Protein AF-A0A816J6S8-F1 (afdb_monomer)

Sequence (59 aa):
MNVRDDNVNRTGKTLTNVDHNSLFRKGEVGGWKNYLTPEMENKIDMIIDEELKGSGLTF

Nearest PDB structures (foldseek):
  8k9y-assembly2_B  TM=8.732E-01  e=3.812E-03  Arabidopsis thaliana
  5mex-assembly1_A  TM=8.774E-01  e=1.369E-02  Arabidopsis thaliana
  1aqy-assembly1_A  TM=8.548E-01  e=5.885E-01  Mus musculus
  1cjm-assembly1_A  TM=8.431E-01  e=1.451E+00  Homo sapiens

Radius of gyration: 17.07 Å; Cα contacts (8 Å, |Δi|>4): 22; chains: 1; bounding box: 30×20×41 Å

Organism: Brassica napus (NCBI:txid3708)

Secondary structure (DSSP, 8-state):
--TT-HHHHHSSB-TT--BGGGT-----TTGGGGT--HHHHHHHHHHHHHHHTTS----

pLDDT: mean 88.16, std 12.47, range [44.19, 98.12]

Structure (mmCIF, N/CA/C/O backbone):
data_AF-A0A816J6S8-F1
#
_entry.id   AF-A0A816J6S8-F1
#
loop_
_atom_site.group_PDB
_atom_site.id
_atom_site.type_symbol
_atom_site.label_atom_id
_atom_site.label_alt_id
_atom_site.label_comp_id
_atom_site.label_asym_id
_atom_site.label_entity_id
_atom_site.label_seq_id
_atom_site.pdbx_PDB_ins_code
_atom_site.Cartn_x
_atom_site.Cartn_y
_atom_site.Cartn_z
_atom_site.occupancy
_atom_site.B_iso_or_equiv
_atom_site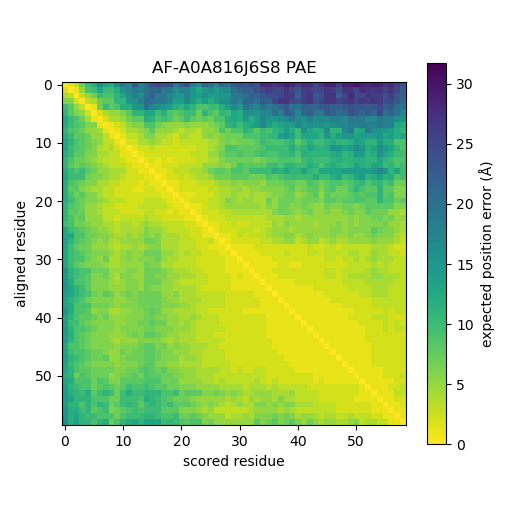.auth_seq_id
_atom_site.auth_comp_id
_atom_site.auth_asym_id
_atom_site.auth_atom_id
_atom_site.pdbx_PDB_model_num
ATOM 1 N N . MET A 1 1 ? -5.986 -3.758 -24.078 1.00 44.19 1 MET A N 1
ATOM 2 C CA . MET A 1 1 ? -4.699 -4.091 -23.430 1.00 44.19 1 MET A CA 1
ATOM 3 C C . MET A 1 1 ? -4.960 -5.177 -22.402 1.00 44.19 1 MET A C 1
ATOM 5 O O . MET A 1 1 ? -5.841 -4.999 -21.573 1.00 44.19 1 MET A O 1
ATOM 9 N N . ASN A 1 2 ? -4.280 -6.318 -22.506 1.00 44.22 2 ASN A N 1
ATOM 10 C CA . ASN A 1 2 ? -4.366 -7.401 -21.527 1.00 44.22 2 ASN A CA 1
ATOM 11 C C . ASN A 1 2 ? -3.284 -7.151 -20.465 1.00 44.22 2 ASN A C 1
ATOM 13 O O . ASN A 1 2 ? -2.105 -7.238 -20.779 1.00 44.22 2 ASN A O 1
ATOM 17 N N . VAL A 1 3 ? -3.668 -6.790 -19.239 1.00 58.47 3 VAL A N 1
ATOM 18 C CA . VAL A 1 3 ? -2.733 -6.370 -18.167 1.00 58.47 3 VAL A CA 1
ATOM 19 C C . VAL A 1 3 ? -2.066 -7.567 -17.464 1.00 58.47 3 VAL A C 1
ATOM 21 O O . VAL A 1 3 ? -1.391 -7.401 -16.460 1.00 58.47 3 VAL A O 1
ATOM 24 N N . ARG A 1 4 ? -2.285 -8.790 -17.958 1.00 62.50 4 ARG A N 1
ATOM 25 C CA . ARG A 1 4 ? -1.969 -10.039 -17.244 1.00 62.50 4 ARG A CA 1
ATOM 26 C C . ARG A 1 4 ? -0.575 -10.610 -17.499 1.00 62.50 4 ARG A C 1
ATOM 28 O O . ARG A 1 4 ? -0.268 -11.655 -16.942 1.00 62.50 4 ARG A O 1
ATOM 35 N N . ASP A 1 5 ? 0.231 -9.984 -18.350 1.00 66.38 5 ASP A N 1
ATOM 36 C CA . ASP A 1 5 ? 1.573 -10.483 -18.655 1.00 66.38 5 ASP A CA 1
ATOM 37 C C . ASP A 1 5 ? 2.639 -9.487 -18.178 1.00 66.38 5 ASP A C 1
ATOM 39 O O . ASP A 1 5 ? 2.890 -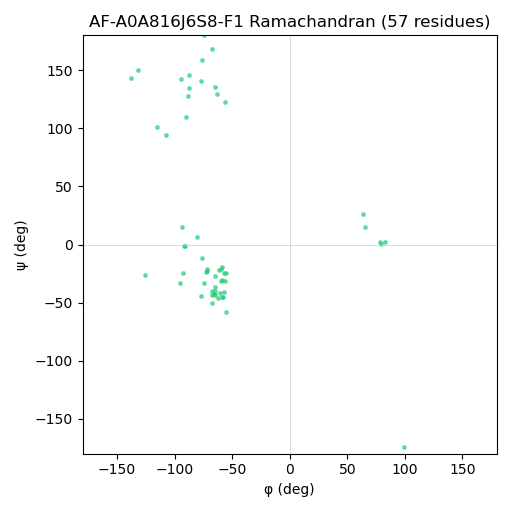8.441 -18.788 1.00 66.38 5 ASP A O 1
ATOM 43 N N . ASP A 1 6 ? 3.221 -9.819 -17.025 1.00 67.56 6 ASP A N 1
ATOM 44 C CA . ASP A 1 6 ? 4.197 -9.006 -16.300 1.00 67.56 6 ASP A CA 1
ATOM 45 C C . ASP A 1 6 ? 5.454 -8.715 -17.117 1.00 67.56 6 ASP A C 1
ATOM 47 O O . ASP A 1 6 ? 6.052 -7.650 -16.960 1.00 67.56 6 ASP A O 1
ATOM 51 N N . ASN A 1 7 ? 5.863 -9.631 -17.999 1.00 68.00 7 ASN A N 1
ATOM 52 C CA . ASN A 1 7 ? 7.080 -9.450 -18.782 1.00 68.00 7 ASN A CA 1
ATOM 53 C C . ASN A 1 7 ? 6.852 -8.463 -19.929 1.00 68.00 7 ASN A C 1
ATOM 55 O O . ASN A 1 7 ? 7.655 -7.547 -20.108 1.00 68.00 7 ASN A O 1
ATOM 59 N N . VAL A 1 8 ? 5.738 -8.578 -20.659 1.00 72.06 8 VAL A N 1
ATOM 60 C CA . VAL A 1 8 ? 5.455 -7.684 -21.804 1.00 72.06 8 VAL A CA 1
ATOM 61 C C . VAL A 1 8 ? 5.268 -6.241 -21.350 1.00 72.06 8 VAL A C 1
ATOM 63 O O . VAL A 1 8 ? 5.728 -5.324 -22.026 1.00 72.06 8 VAL A O 1
ATOM 66 N N . ASN A 1 9 ? 4.647 -6.035 -20.186 1.00 77.75 9 ASN A N 1
ATOM 67 C CA . ASN A 1 9 ? 4.422 -4.696 -19.641 1.00 77.75 9 ASN A CA 1
ATOM 68 C C . ASN A 1 9 ? 5.710 -4.039 -19.128 1.00 77.75 9 ASN A C 1
ATOM 70 O O . ASN A 1 9 ? 5.786 -2.822 -19.061 1.00 77.75 9 ASN A O 1
ATOM 74 N N . ARG A 1 10 ? 6.734 -4.820 -18.780 1.00 81.56 10 ARG A N 1
ATOM 75 C CA . ARG A 1 10 ? 7.995 -4.326 -18.205 1.00 81.56 10 ARG A CA 1
ATOM 76 C C . ARG A 1 10 ? 9.083 -4.058 -19.233 1.00 81.56 10 ARG A C 1
ATOM 78 O O . ARG A 1 10 ? 9.974 -3.240 -19.009 1.00 81.56 10 ARG A O 1
ATOM 85 N N . THR A 1 11 ? 9.009 -4.725 -20.375 1.00 85.06 11 THR A N 1
ATOM 86 C CA . THR A 1 11 ? 9.986 -4.573 -21.454 1.00 85.06 11 THR A CA 1
ATOM 87 C C . THR A 1 11 ? 9.627 -3.440 -22.409 1.00 85.06 11 THR A C 1
ATOM 89 O O . THR A 1 11 ? 8.457 -3.224 -22.716 1.00 85.06 11 THR A O 1
ATOM 92 N N . GLY A 1 12 ? 10.642 -2.752 -22.937 1.00 87.56 12 GLY A N 1
ATOM 93 C CA . GLY A 1 12 ? 10.483 -1.702 -23.945 1.00 87.56 12 GLY A CA 1
ATOM 94 C C . GLY A 1 12 ? 10.511 -0.285 -23.375 1.00 87.56 12 GLY A C 1
ATOM 95 O O . GLY A 1 12 ? 10.784 -0.066 -22.192 1.00 87.56 12 GLY A O 1
ATOM 96 N N . LYS A 1 13 ? 10.253 0.685 -24.255 1.00 90.31 13 LYS A N 1
ATOM 97 C CA . LYS A 1 13 ? 10.249 2.111 -23.933 1.00 90.31 13 LYS A CA 1
ATOM 98 C C . LYS A 1 13 ? 9.002 2.790 -24.473 1.00 90.31 13 LYS A C 1
ATOM 100 O O . LYS A 1 13 ? 8.484 2.403 -25.521 1.00 90.31 13 LYS A O 1
ATOM 105 N N . THR A 1 14 ? 8.568 3.838 -23.784 1.00 88.56 14 THR A N 1
ATOM 106 C CA . THR A 1 14 ? 7.504 4.719 -24.266 1.00 88.56 14 THR A CA 1
ATOM 107 C C . THR A 1 14 ? 7.958 5.507 -25.499 1.00 88.56 14 THR A C 1
ATOM 109 O O . THR A 1 14 ? 9.151 5.619 -25.791 1.00 88.56 14 THR A O 1
ATOM 112 N N . LEU A 1 15 ? 7.007 6.157 -26.177 1.00 89.94 15 LEU A N 1
ATOM 113 C CA . LEU A 1 15 ? 7.293 7.116 -27.255 1.00 89.94 15 LEU A CA 1
ATOM 114 C C . LEU A 1 15 ? 8.203 8.274 -26.806 1.00 89.94 15 LEU A C 1
ATOM 116 O O . LEU A 1 15 ? 8.901 8.866 -27.622 1.00 89.94 15 LEU A O 1
ATOM 120 N N . THR A 1 16 ? 8.216 8.579 -25.507 1.00 93.44 16 THR A N 1
ATOM 121 C CA . THR A 1 16 ? 9.074 9.595 -24.882 1.00 93.44 16 THR A CA 1
ATOM 122 C C . THR A 1 16 ? 10.388 9.020 -24.336 1.00 93.44 16 THR A C 1
ATOM 124 O O . THR A 1 16 ? 11.074 9.692 -23.571 1.00 93.44 16 THR A O 1
ATOM 127 N N . ASN A 1 17 ? 10.762 7.798 -24.738 1.00 90.81 17 ASN A N 1
ATOM 128 C CA . ASN A 1 17 ? 12.005 7.110 -24.365 1.00 90.81 17 ASN A CA 1
ATOM 129 C C . ASN A 1 17 ? 12.140 6.796 -22.859 1.00 90.81 17 ASN A C 1
ATOM 131 O O . ASN A 1 17 ? 13.251 6.661 -22.346 1.00 90.81 17 ASN A O 1
ATOM 135 N N . VAL A 1 18 ? 11.018 6.647 -22.153 1.00 90.81 18 VAL A N 1
ATOM 136 C CA . VAL A 1 18 ? 10.986 6.206 -20.751 1.00 90.81 18 VAL A CA 1
ATOM 137 C C . VAL A 1 18 ? 10.930 4.681 -20.710 1.00 90.81 18 VAL A C 1
ATOM 139 O O . VAL A 1 18 ? 10.068 4.083 -21.352 1.00 90.81 18 VAL A O 1
ATOM 142 N N . ASP A 1 19 ? 11.827 4.041 -19.959 1.00 90.88 19 ASP A N 1
ATOM 143 C CA . ASP A 1 19 ? 11.812 2.587 -19.777 1.00 90.88 19 ASP A CA 1
ATOM 144 C C . ASP A 1 19 ? 10.536 2.132 -19.067 1.00 90.88 19 ASP A C 1
ATOM 146 O O . ASP A 1 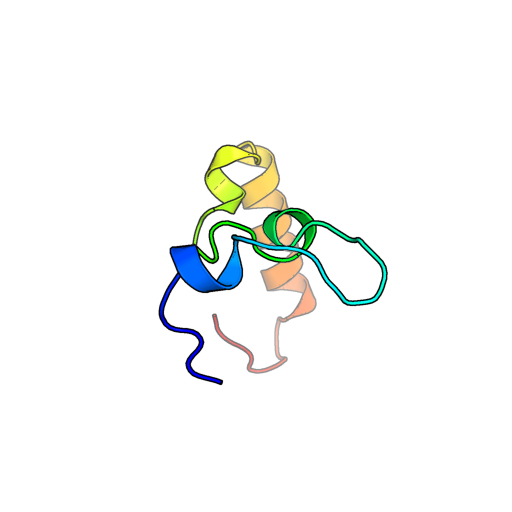19 ? 10.199 2.637 -17.993 1.00 90.88 19 ASP A O 1
ATOM 150 N N . HIS A 1 20 ? 9.842 1.137 -19.621 1.00 89.81 20 HIS A N 1
ATOM 151 C CA . HIS A 1 20 ? 8.599 0.630 -19.036 1.00 89.81 20 HIS A CA 1
ATOM 152 C C . HIS A 1 20 ? 8.782 0.097 -17.606 1.00 89.81 20 HIS A C 1
ATOM 154 O O . HIS A 1 20 ? 7.902 0.268 -16.766 1.00 89.81 20 HIS A O 1
ATOM 160 N N . ASN A 1 21 ? 9.957 -0.441 -17.273 1.00 86.94 21 ASN A N 1
ATOM 161 C CA . ASN A 1 21 ? 10.307 -0.848 -15.908 1.00 86.94 21 ASN A CA 1
ATOM 162 C C . ASN A 1 21 ? 10.161 0.266 -14.856 1.00 86.94 21 ASN A C 1
ATOM 164 O O . ASN A 1 21 ? 9.956 -0.035 -13.682 1.00 86.94 21 ASN A O 1
ATOM 168 N N . SER A 1 22 ? 10.244 1.540 -15.254 1.00 87.62 22 SER A N 1
ATOM 169 C CA . SER A 1 22 ? 10.000 2.669 -14.345 1.00 87.62 22 SER A CA 1
ATOM 170 C C . SER A 1 22 ? 8.517 2.854 -13.996 1.00 87.62 22 SER A C 1
ATOM 172 O O . SER A 1 22 ? 8.200 3.404 -12.945 1.00 87.62 22 SER A O 1
ATOM 174 N N . LEU A 1 23 ? 7.612 2.365 -14.848 1.00 87.44 23 LEU A N 1
ATOM 175 C CA . LEU A 1 23 ? 6.162 2.469 -14.681 1.00 87.44 23 LEU A CA 1
ATOM 176 C C . LEU A 1 23 ? 5.571 1.215 -14.018 1.00 87.44 23 LEU A C 1
ATOM 178 O O . LEU A 1 23 ? 4.621 1.314 -13.244 1.00 87.44 23 LEU A O 1
ATOM 182 N N . PHE A 1 24 ? 6.144 0.036 -14.280 1.00 87.44 24 PHE A N 1
ATOM 183 C CA . PHE A 1 24 ? 5.600 -1.250 -13.831 1.00 87.44 24 PHE A CA 1
ATOM 184 C C . PHE A 1 24 ? 6.420 -1.881 -12.687 1.00 87.44 24 PHE A C 1
ATOM 186 O O . PHE A 1 24 ? 7.377 -2.639 -12.890 1.00 87.44 24 PHE A O 1
ATOM 193 N N . ARG A 1 25 ? 5.996 -1.616 -11.440 1.00 86.62 25 ARG A N 1
ATOM 194 C CA . ARG A 1 25 ? 6.453 -2.342 -10.232 1.00 86.62 25 ARG A CA 1
ATOM 195 C C . ARG A 1 25 ? 5.824 -3.741 -10.141 1.00 86.62 25 ARG A C 1
ATOM 197 O O . ARG A 1 25 ? 5.092 -4.151 -11.027 1.00 86.62 25 ARG A O 1
ATOM 204 N N . LYS A 1 26 ? 6.156 -4.512 -9.091 1.00 85.75 26 LYS A N 1
ATOM 205 C CA . LYS A 1 26 ? 5.741 -5.925 -8.952 1.00 85.75 26 LYS A CA 1
ATOM 206 C C . LYS A 1 26 ? 4.223 -6.147 -8.937 1.00 85.75 26 LYS A C 1
ATOM 208 O O . LYS A 1 26 ? 3.806 -7.255 -9.209 1.00 85.75 26 LYS A O 1
ATOM 213 N N . GLY A 1 27 ? 3.421 -5.129 -8.613 1.00 85.94 27 GLY A N 1
ATOM 214 C CA . GLY A 1 27 ? 1.958 -5.263 -8.590 1.00 85.94 27 GLY A CA 1
ATOM 215 C C . GLY A 1 27 ? 1.429 -6.224 -7.516 1.00 85.94 27 GLY A C 1
ATOM 216 O O . GLY A 1 27 ? 0.279 -6.637 -7.580 1.00 85.94 27 GLY A O 1
ATOM 217 N N . GLU A 1 28 ? 2.257 -6.586 -6.536 1.00 89.62 28 GLU A N 1
ATOM 218 C CA . GLU A 1 28 ? 1.931 -7.562 -5.496 1.00 89.62 28 GLU A CA 1
ATOM 219 C C . GLU A 1 28 ? 1.235 -6.901 -4.299 1.00 89.62 28 GLU A C 1
ATOM 221 O O . GLU A 1 28 ? 1.703 -5.886 -3.766 1.00 89.62 28 GLU A O 1
ATOM 226 N N . VAL A 1 29 ? 0.161 -7.529 -3.815 1.00 92.44 29 VAL A N 1
ATOM 227 C CA . VAL A 1 29 ? -0.427 -7.208 -2.507 1.00 92.44 29 VAL A CA 1
ATOM 228 C C . VAL A 1 29 ? 0.583 -7.561 -1.411 1.00 92.44 29 VAL A C 1
ATOM 230 O O . VAL A 1 29 ? 1.220 -8.610 -1.455 1.00 92.44 29 VAL A O 1
ATOM 233 N N . GLY A 1 30 ? 0.750 -6.675 -0.427 1.00 93.56 30 GLY A N 1
ATOM 234 C CA . GLY A 1 30 ? 1.690 -6.883 0.681 1.00 93.56 30 GLY A CA 1
ATOM 235 C C . GLY A 1 30 ? 3.145 -6.505 0.381 1.00 93.56 30 GLY A C 1
ATOM 236 O O . GLY A 1 30 ? 3.995 -6.633 1.258 1.00 93.56 30 GLY A O 1
ATOM 237 N N . GLY A 1 31 ? 3.457 -5.976 -0.810 1.00 94.19 31 GLY A N 1
ATOM 238 C CA . GLY A 1 31 ? 4.823 -5.573 -1.170 1.00 94.19 31 GLY A CA 1
ATOM 239 C C . GLY A 1 31 ? 5.450 -4.512 -0.250 1.00 94.19 31 GLY A C 1
ATOM 240 O O . GLY A 1 31 ? 6.674 -4.3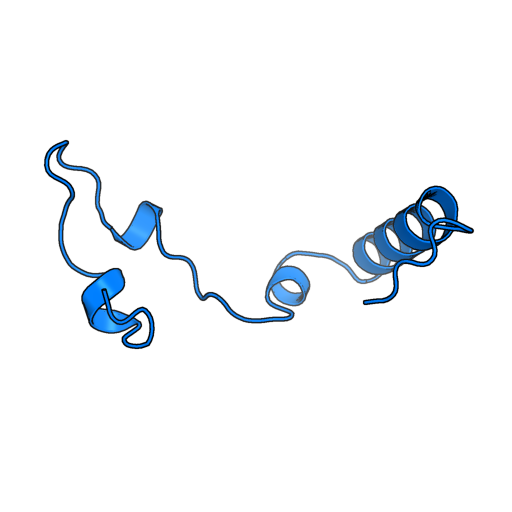90 -0.211 1.00 94.19 31 GLY A O 1
ATOM 241 N N . TRP A 1 32 ? 4.633 -3.773 0.507 1.00 93.69 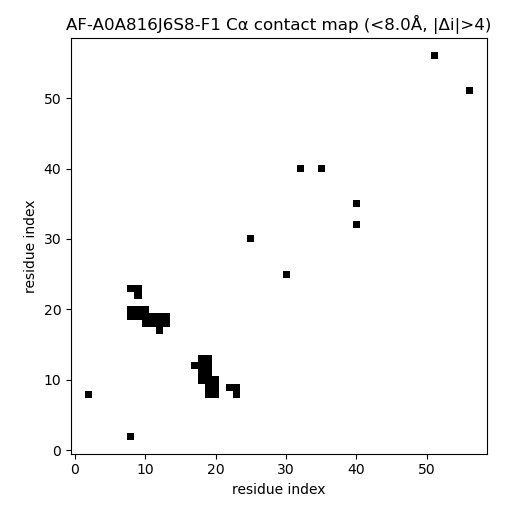32 TRP A N 1
ATOM 242 C CA . TRP A 1 32 ? 5.060 -2.795 1.511 1.00 93.69 32 TRP A CA 1
ATOM 243 C C . TRP A 1 32 ? 5.806 -3.427 2.698 1.00 93.69 32 TRP A C 1
ATOM 245 O O . TRP A 1 32 ? 6.698 -2.782 3.246 1.00 93.69 32 TRP A O 1
ATOM 255 N N . LYS A 1 33 ? 5.549 -4.704 3.028 1.00 94.56 33 LYS A N 1
ATOM 256 C CA . LYS A 1 33 ? 6.231 -5.433 4.119 1.00 94.56 33 LYS A CA 1
ATOM 257 C C . LYS A 1 33 ? 7.740 -5.564 3.914 1.00 94.56 33 LYS A C 1
ATOM 259 O O . LYS A 1 33 ? 8.485 -5.735 4.866 1.00 94.56 33 LYS A O 1
ATOM 264 N N . ASN A 1 34 ? 8.202 -5.456 2.668 1.00 95.38 34 ASN A N 1
ATOM 265 C CA . ASN A 1 34 ? 9.629 -5.483 2.344 1.00 95.38 34 ASN A CA 1
ATOM 266 C C . ASN A 1 34 ? 10.351 -4.164 2.667 1.00 95.38 34 ASN A C 1
ATOM 268 O O . ASN A 1 34 ? 11.575 -4.110 2.576 1.00 95.38 34 ASN A O 1
ATOM 272 N N . TYR A 1 35 ? 9.610 -3.093 2.965 1.00 95.25 35 TYR A N 1
ATOM 273 C CA . TYR A 1 35 ? 10.152 -1.740 3.115 1.00 95.25 35 TYR A CA 1
ATOM 274 C C . TYR A 1 35 ? 9.799 -1.093 4.456 1.00 95.25 35 TYR A C 1
ATOM 276 O O . TYR A 1 35 ? 10.533 -0.218 4.908 1.00 95.25 35 TYR A O 1
ATOM 284 N N . LEU A 1 36 ? 8.687 -1.493 5.075 1.00 97.00 36 LEU A N 1
ATOM 285 C CA . LEU A 1 36 ? 8.238 -0.958 6.356 1.00 97.00 36 LEU A CA 1
ATOM 286 C C . LEU A 1 36 ? 8.730 -1.826 7.513 1.00 97.00 36 LEU A C 1
ATOM 288 O O . LEU A 1 36 ? 8.752 -3.052 7.422 1.00 97.00 36 LEU A O 1
ATOM 292 N N . THR A 1 37 ? 9.101 -1.179 8.617 1.00 97.81 37 THR A N 1
ATOM 293 C CA . THR A 1 37 ? 9.287 -1.883 9.888 1.00 97.81 37 THR A CA 1
ATOM 294 C C . THR A 1 37 ? 7.918 -2.211 10.499 1.00 97.81 37 THR A C 1
ATOM 296 O O . THR A 1 37 ? 6.945 -1.509 10.209 1.00 97.81 37 THR A O 1
ATOM 299 N N . PRO A 1 38 ? 7.828 -3.205 11.401 1.00 97.12 38 PRO A N 1
ATOM 300 C CA . PRO A 1 38 ? 6.577 -3.508 12.102 1.00 97.12 38 PRO A CA 1
ATOM 301 C C . PRO A 1 38 ? 5.997 -2.308 12.866 1.00 97.12 38 PRO A C 1
ATOM 303 O O . PRO A 1 38 ? 4.789 -2.156 12.983 1.00 97.12 38 PRO A O 1
ATOM 306 N N . GLU A 1 39 ? 6.856 -1.419 13.371 1.00 98.06 39 GLU A N 1
ATOM 307 C CA . GLU A 1 39 ? 6.418 -0.182 14.025 1.00 98.06 39 GLU A CA 1
ATOM 308 C C . GLU A 1 39 ? 5.728 0.778 13.040 1.00 98.06 39 GLU A C 1
ATOM 310 O O . GLU A 1 39 ? 4.696 1.361 13.365 1.00 98.06 39 GLU A O 1
ATOM 315 N N . MET A 1 40 ? 6.271 0.927 11.826 1.00 98.12 40 MET A N 1
ATOM 316 C CA . MET A 1 40 ? 5.671 1.768 10.785 1.00 98.12 40 MET A CA 1
ATOM 317 C C . MET A 1 40 ? 4.346 1.196 10.277 1.00 98.12 40 MET A C 1
ATOM 319 O O . MET A 1 40 ? 3.419 1.968 10.054 1.00 98.12 40 MET A O 1
ATOM 323 N N . GLU A 1 41 ? 4.265 -0.129 10.113 1.00 97.00 41 GLU A N 1
ATOM 324 C CA . GLU A 1 41 ? 3.029 -0.857 9.785 1.00 97.00 41 GLU A CA 1
ATOM 325 C C . GLU A 1 41 ? 1.938 -0.537 10.809 1.00 97.00 41 GLU A C 1
AT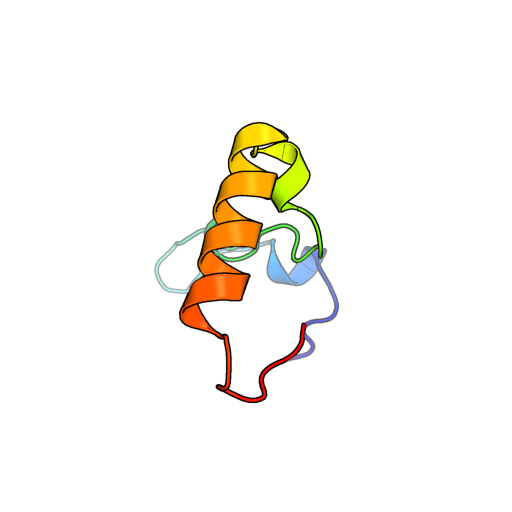OM 327 O O . GLU A 1 41 ? 0.938 0.082 10.456 1.00 97.00 41 GLU A O 1
ATOM 332 N N . ASN A 1 42 ? 2.204 -0.799 12.092 1.00 97.50 42 ASN A N 1
ATOM 333 C CA . ASN A 1 42 ? 1.246 -0.538 13.167 1.00 97.50 42 ASN A CA 1
ATOM 334 C C . ASN A 1 42 ? 0.801 0.930 13.215 1.00 97.50 42 ASN A C 1
ATOM 336 O O . ASN A 1 42 ? -0.371 1.225 13.433 1.00 97.50 42 ASN A O 1
ATOM 340 N N . LYS A 1 43 ? 1.730 1.872 13.015 1.00 98.06 43 LYS A N 1
ATOM 341 C CA . LYS A 1 43 ? 1.398 3.300 13.015 1.00 98.06 43 LYS A CA 1
ATOM 342 C C . LYS A 1 43 ? 0.465 3.671 11.860 1.00 98.06 43 LYS A C 1
ATOM 344 O O . LYS A 1 43 ? -0.419 4.498 12.052 1.00 98.06 43 LYS A O 1
ATOM 349 N N . ILE A 1 44 ? 0.674 3.104 10.673 1.00 97.19 44 ILE A N 1
ATOM 350 C CA . ILE A 1 44 ? -0.198 3.343 9.518 1.00 97.19 44 ILE A CA 1
ATOM 351 C C . ILE A 1 44 ? -1.574 2.725 9.762 1.00 97.19 44 ILE A C 1
ATOM 353 O O . ILE A 1 44 ? -2.566 3.408 9.525 1.00 97.19 44 ILE A O 1
ATOM 357 N N . ASP A 1 45 ? -1.631 1.501 10.290 1.00 96.12 45 ASP A N 1
ATOM 358 C CA . ASP A 1 45 ? -2.893 0.829 10.615 1.00 96.12 45 ASP A CA 1
ATOM 359 C C . ASP A 1 45 ? -3.724 1.664 11.599 1.00 96.12 45 ASP A C 1
ATOM 361 O O . ASP A 1 45 ? -4.899 1.922 11.349 1.00 96.12 45 ASP A O 1
ATOM 365 N N . MET A 1 46 ? -3.093 2.201 12.651 1.00 97.25 46 MET A N 1
ATOM 366 C CA . MET A 1 46 ? -3.761 3.102 13.598 1.00 97.25 46 MET A CA 1
ATOM 367 C C . MET A 1 46 ? -4.326 4.362 12.925 1.00 97.25 46 MET A C 1
ATOM 369 O O . MET A 1 46 ? -5.461 4.739 13.200 1.00 97.25 46 MET A O 1
ATOM 373 N N . ILE A 1 47 ? -3.559 5.010 12.040 1.00 97.06 47 ILE A N 1
ATOM 374 C CA . ILE A 1 47 ? -4.016 6.219 11.331 1.00 97.06 47 ILE A CA 1
ATOM 375 C C . ILE A 1 47 ? -5.199 5.889 10.414 1.00 97.06 47 ILE A C 1
ATOM 377 O O . ILE A 1 47 ? -6.168 6.641 10.367 1.00 97.06 47 ILE A O 1
ATOM 381 N N . ILE A 1 48 ? -5.132 4.776 9.679 1.00 96.44 48 ILE A N 1
ATOM 382 C CA . ILE A 1 48 ? -6.209 4.353 8.777 1.00 96.44 48 ILE A CA 1
ATOM 383 C C . ILE A 1 48 ? -7.486 4.073 9.572 1.00 96.44 48 ILE A C 1
ATOM 385 O O . ILE A 1 48 ? -8.551 4.560 9.192 1.00 96.44 48 ILE A O 1
ATOM 389 N N . ASP A 1 49 ? -7.381 3.342 10.681 1.00 96.12 49 ASP A N 1
ATOM 390 C CA . ASP A 1 49 ? -8.519 3.035 11.546 1.00 96.12 49 ASP A CA 1
ATOM 391 C C . ASP A 1 49 ? -9.161 4.299 12.124 1.00 96.12 49 ASP A C 1
ATOM 393 O O . ASP A 1 49 ? -10.388 4.394 12.176 1.00 96.12 49 ASP A O 1
ATOM 397 N N . GLU A 1 50 ? -8.356 5.277 12.548 1.00 97.25 50 GLU A N 1
ATOM 398 C CA . GLU A 1 50 ? -8.846 6.548 13.086 1.00 97.25 50 GLU A CA 1
ATOM 399 C C . GLU A 1 50 ? -9.545 7.398 12.017 1.00 97.25 50 GLU A C 1
ATOM 401 O O . GLU A 1 50 ? -10.681 7.832 12.228 1.00 97.25 50 GLU A O 1
ATOM 406 N N . GLU A 1 51 ? -8.908 7.601 10.864 1.00 97.50 51 GLU A N 1
ATOM 407 C CA . GLU A 1 51 ? -9.399 8.495 9.806 1.00 97.50 51 GLU A CA 1
ATOM 408 C C . GLU A 1 51 ? -10.586 7.908 9.034 1.00 97.50 51 GLU A C 1
ATOM 410 O O . GLU A 1 51 ? -11.481 8.634 8.597 1.00 97.50 51 GLU A O 1
ATOM 415 N N . LEU A 1 52 ? -10.625 6.585 8.858 1.00 96.94 52 LEU A N 1
ATOM 416 C CA . LEU A 1 52 ? -11.705 5.920 8.127 1.00 96.94 52 LEU A CA 1
ATOM 417 C C . LEU A 1 52 ? -12.852 5.476 9.035 1.00 96.94 52 LEU A C 1
ATOM 419 O O . LEU A 1 52 ? -13.865 4.962 8.538 1.00 96.94 52 LEU A O 1
ATOM 423 N N . LYS A 1 53 ? -12.753 5.707 10.347 1.00 96.38 53 LYS A N 1
ATOM 424 C CA . LYS A 1 53 ? -13.810 5.375 11.299 1.00 96.38 53 LYS A CA 1
ATOM 425 C C . LYS A 1 53 ? -15.127 6.042 10.912 1.00 96.38 53 LYS A C 1
ATOM 427 O O . LYS A 1 53 ? -15.24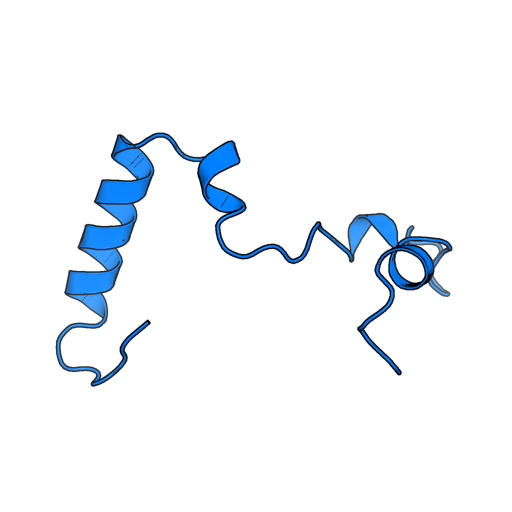4 7.259 10.828 1.00 96.38 53 LYS A O 1
ATOM 432 N N . GLY A 1 54 ? -16.161 5.226 10.717 1.00 96.00 54 GLY A N 1
ATOM 433 C CA . GLY A 1 54 ? -17.495 5.712 10.354 1.00 96.00 54 GLY A CA 1
ATOM 434 C C . GLY A 1 54 ? -17.670 6.068 8.874 1.00 96.00 54 GLY A C 1
ATOM 435 O O . GLY A 1 54 ? -18.777 6.424 8.483 1.00 96.00 54 GLY A O 1
ATOM 436 N N . SER A 1 55 ? -16.636 5.911 8.039 1.00 96.56 55 SER A N 1
ATOM 437 C CA . SER A 1 55 ? -16.757 6.067 6.580 1.00 96.56 55 SER A CA 1
ATOM 438 C C . SER A 1 55 ? -17.524 4.917 5.909 1.00 96.56 55 SER A C 1
ATOM 440 O O . SER A 1 55 ? -18.024 5.071 4.798 1.00 96.56 55 SER A O 1
ATOM 442 N N . GLY A 1 56 ? -17.613 3.756 6.572 1.00 95.94 56 GLY A N 1
ATOM 443 C CA . GLY A 1 56 ? -18.175 2.525 6.006 1.00 95.94 56 GLY A CA 1
ATO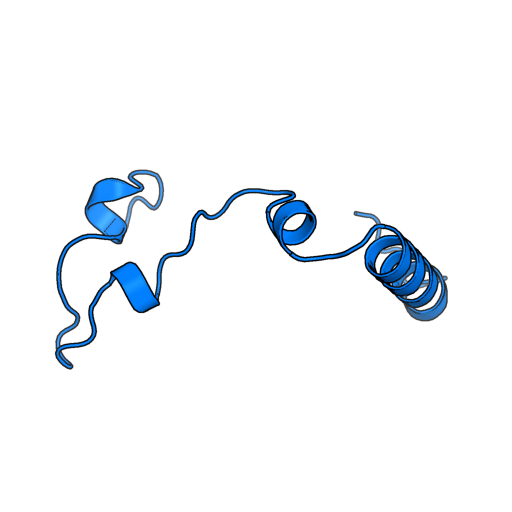M 444 C C . GLY A 1 56 ? -17.223 1.769 5.068 1.00 95.94 56 GLY A C 1
ATOM 445 O O . GLY A 1 56 ? -17.612 0.739 4.521 1.00 95.94 56 GLY A O 1
ATOM 446 N N . LEU A 1 57 ? -15.990 2.253 4.884 1.00 94.31 57 LEU A N 1
ATOM 447 C CA . LEU A 1 57 ? -14.955 1.563 4.115 1.00 94.31 57 LEU A CA 1
ATOM 448 C C . LEU A 1 57 ? -14.344 0.408 4.924 1.00 94.31 57 LEU A C 1
ATOM 450 O O . LEU A 1 57 ? -14.118 0.532 6.125 1.00 94.31 57 LEU A O 1
ATOM 454 N N . THR A 1 58 ? -14.076 -0.709 4.243 1.00 88.19 58 THR A N 1
ATOM 455 C CA . THR A 1 58 ? -13.398 -1.904 4.779 1.00 88.19 58 THR A CA 1
ATOM 456 C C . THR A 1 58 ? -12.402 -2.411 3.733 1.00 88.19 58 THR A C 1
ATOM 458 O O . THR A 1 58 ? -12.689 -2.303 2.537 1.00 88.19 58 THR A O 1
ATOM 461 N N . PHE A 1 59 ? -11.243 -2.913 4.170 1.00 85.00 59 PHE A N 1
ATOM 462 C CA . PHE A 1 59 ? -10.136 -3.364 3.316 1.00 85.00 59 PHE A CA 1
ATOM 463 C C . PHE A 1 59 ? -9.619 -4.733 3.751 1.00 85.00 59 PHE A C 1
ATOM 465 O O . PHE A 1 59 ? -9.744 -5.047 4.956 1.00 85.00 59 PHE A O 1
#

InterPro domains:
  IPR000863 Sulfotransferase domain [PF00685] (3-56)
  IPR027417 P-loop containing nucleoside triphosphate hydrolase [G3DSA:3.40.50.300] (1-59)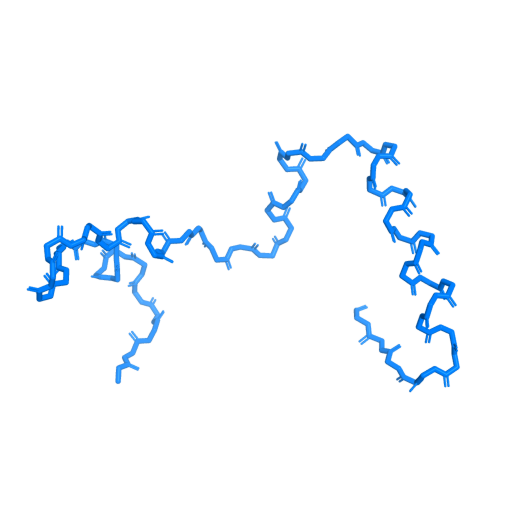
  IPR027417 P-loop containing nucleoside triphosphate hydrolase [SSF52540] (7-59)

Foldseek 3Di:
DPPPDLVVQQQDADPVRHGSVVVDDPPDDPPCVVPDDPVRVVVVVVVCCVVCPPVPDDD

Solvent-accessible surface area (backbone atoms only — not comparable to full-atom values): 3925 Å² total; per-residue (Å²): 135,83,89,82,48,71,63,71,60,32,55,62,60,47,100,85,69,46,54,23,52,82,76,47,70,89,85,56,88,70,61,59,66,83,77,49,53,74,68,55,49,53,54,50,53,52,51,49,55,61,74,43,58,89,69,80,74,84,134

Mean predicted aligned error: 6.55 Å